Protein AF-A0A2N5ZQJ2-F1 (afdb_monomer_lite)

pLDDT: mean 84.31, std 10.43, range [55.31, 95.5]

Secondary structure (DSSP, 8-state):
----EEEEE--SSTTPPPEEEEESSHHHHHHHSSTTSEETTEE-S-EEEE-HHHHHHTT-TTHHHHHHHHHTTS-SEEEE-

Foldseek 3Di:
DQDKKKKWFDAPDPPDDIKMKIFSDLVQVCVCADNNAHDDNGGGPDMDIDDPVVVVVVVWPCSVVQVVCRVVVVGGMDIID

Radius of gyration: 11.81 Å; chains: 1; bounding box: 27×20×34 Å

Sequence (81 aa):
MKKVVFVRFVAKNYGDKDIYFAGDSLQSIMNDTKDGKSFGLYEFSSFTEVSEEEV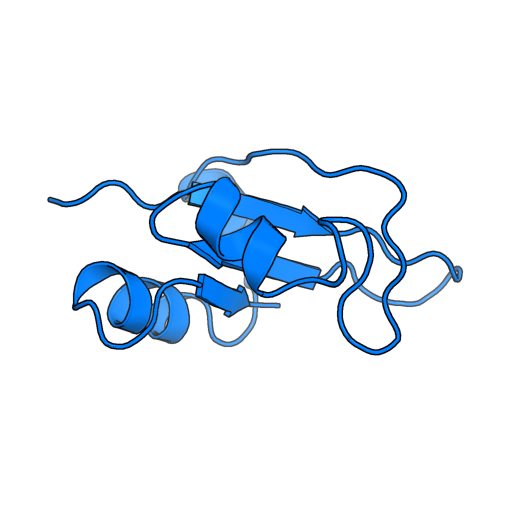RALRLEYFEKGLYAVRNNNCRSYLIG

Structure (mmCIF, N/CA/C/O backbone):
data_AF-A0A2N5ZQJ2-F1
#
_entry.id   AF-A0A2N5ZQJ2-F1
#
loop_
_atom_site.group_PDB
_atom_site.id
_atom_site.type_symbol
_atom_site.label_atom_id
_atom_site.label_alt_id
_atom_site.label_comp_id
_atom_site.label_asym_id
_atom_site.label_entity_id
_atom_site.label_seq_id
_atom_site.pdbx_PDB_ins_code
_atom_site.Cartn_x
_atom_site.Cartn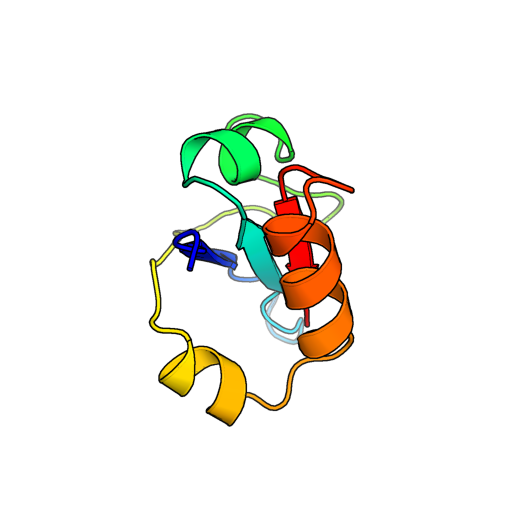_y
_atom_site.Cartn_z
_atom_site.occupancy
_atom_site.B_iso_or_equiv
_atom_site.auth_seq_id
_atom_site.auth_comp_id
_atom_site.auth_asym_id
_atom_site.auth_atom_id
_atom_site.pdbx_PDB_model_num
ATOM 1 N N . MET A 1 1 ? -14.178 1.763 14.199 1.00 62.62 1 MET A N 1
ATOM 2 C CA . MET A 1 1 ? -13.187 1.037 13.369 1.00 62.62 1 MET A CA 1
ATOM 3 C C . MET A 1 1 ? -11.971 1.927 13.151 1.00 62.62 1 MET A C 1
ATOM 5 O O . MET A 1 1 ? -12.157 3.126 12.978 1.00 62.62 1 MET A O 1
ATOM 9 N N . LYS A 1 2 ? -10.752 1.371 13.199 1.00 76.75 2 LYS A N 1
ATOM 10 C CA . LYS A 1 2 ? -9.509 2.106 12.893 1.00 76.75 2 LYS A CA 1
ATOM 11 C C . LYS A 1 2 ? -9.496 2.488 11.405 1.00 76.75 2 LYS A C 1
ATOM 13 O O . LYS A 1 2 ? -9.945 1.695 10.578 1.00 76.75 2 LYS A O 1
ATOM 18 N N . LYS A 1 3 ? -9.007 3.687 11.081 1.00 84.88 3 LYS A N 1
ATOM 19 C CA . LYS A 1 3 ? -8.816 4.126 9.691 1.00 84.88 3 LYS A CA 1
ATOM 20 C C . LYS A 1 3 ? -7.623 3.389 9.069 1.00 84.88 3 LYS A C 1
ATOM 22 O O . LYS A 1 3 ? -6.652 3.112 9.769 1.00 84.88 3 LYS A O 1
ATOM 27 N N . VAL A 1 4 ? -7.725 3.072 7.782 1.00 91.62 4 VAL A N 1
ATOM 28 C CA . VAL A 1 4 ? -6.656 2.482 6.963 1.00 91.62 4 VAL A CA 1
ATOM 29 C C . VAL A 1 4 ? -6.419 3.421 5.784 1.00 91.62 4 VAL A C 1
ATOM 31 O O . VAL A 1 4 ? -7.380 3.966 5.246 1.00 91.62 4 VAL A O 1
ATOM 34 N N . VAL A 1 5 ? -5.156 3.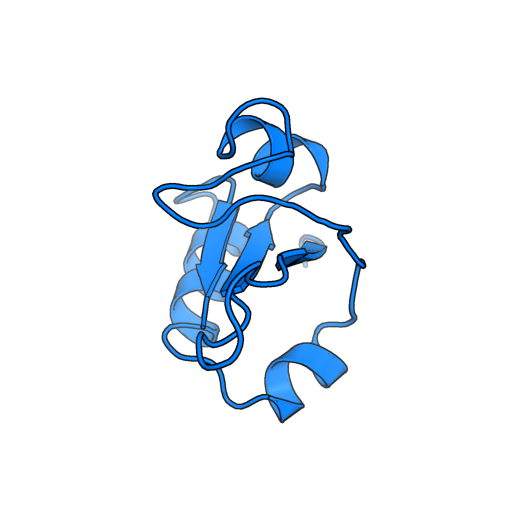636 5.430 1.00 92.69 5 VAL A N 1
ATOM 35 C CA . VAL A 1 5 ? -4.719 4.453 4.293 1.00 92.69 5 VAL A CA 1
ATOM 36 C C . VAL A 1 5 ? -4.259 3.524 3.179 1.00 92.69 5 VAL A C 1
ATOM 38 O O . VAL A 1 5 ? -3.608 2.515 3.457 1.00 92.69 5 VAL A O 1
ATOM 41 N N . PHE A 1 6 ? -4.572 3.873 1.934 1.00 92.38 6 PHE A N 1
ATOM 42 C CA . PHE A 1 6 ? -4.087 3.159 0.762 1.00 92.38 6 PHE A CA 1
ATOM 43 C C . PHE A 1 6 ? -3.233 4.063 -0.104 1.00 92.38 6 PHE A C 1
ATOM 45 O O . PHE A 1 6 ? -3.611 5.202 -0.354 1.00 92.38 6 PHE A O 1
ATOM 52 N N . VAL A 1 7 ? -2.100 3.548 -0.572 1.00 90.38 7 VAL A N 1
ATOM 53 C CA . VAL A 1 7 ? -1.121 4.318 -1.344 1.00 90.38 7 VAL A CA 1
ATOM 54 C C . VAL A 1 7 ? -0.709 3.513 -2.568 1.00 90.38 7 VAL A C 1
ATOM 56 O O . VAL A 1 7 ? -0.284 2.367 -2.440 1.00 90.38 7 VAL A O 1
ATOM 59 N N . ARG A 1 8 ? -0.832 4.110 -3.755 1.00 88.56 8 ARG A N 1
ATOM 60 C CA . ARG A 1 8 ? -0.354 3.534 -5.024 1.00 88.56 8 ARG A CA 1
ATOM 61 C C . ARG A 1 8 ? 1.106 3.907 -5.270 1.00 88.56 8 ARG A C 1
ATOM 63 O O . ARG A 1 8 ? 1.463 5.070 -5.107 1.00 88.56 8 ARG A O 1
ATOM 70 N N . PHE A 1 9 ? 1.905 2.957 -5.743 1.00 85.38 9 PHE A N 1
ATOM 71 C CA . PHE A 1 9 ? 3.238 3.169 -6.304 1.00 85.38 9 PHE A CA 1
ATOM 72 C C . PHE A 1 9 ? 3.233 2.724 -7.769 1.00 85.38 9 PHE A C 1
ATOM 74 O O . PHE A 1 9 ? 2.790 1.623 -8.096 1.00 85.38 9 PHE A O 1
ATOM 81 N N . VAL A 1 10 ? 3.724 3.593 -8.651 1.00 79.00 10 VAL A N 1
ATOM 82 C CA . VAL A 1 10 ? 3.719 3.368 -10.104 1.00 79.00 10 VAL A CA 1
ATOM 83 C C . VAL A 1 10 ? 5.037 2.748 -10.553 1.00 79.00 10 VAL A C 1
ATOM 85 O O . VAL A 1 10 ? 6.100 3.204 -10.131 1.00 79.00 10 VAL A O 1
ATOM 88 N N . ALA A 1 11 ? 4.982 1.745 -11.429 1.00 73.12 11 ALA A N 1
ATOM 89 C CA . ALA A 1 11 ? 6.182 1.139 -11.997 1.00 73.12 11 ALA A CA 1
ATOM 90 C C . ALA A 1 11 ? 6.847 2.046 -13.054 1.00 73.12 11 ALA A C 1
ATOM 92 O O . ALA A 1 11 ? 6.179 2.723 -13.835 1.00 73.12 11 ALA A O 1
ATOM 93 N N . LYS A 1 12 ? 8.187 2.064 -13.098 1.00 68.56 12 LYS A N 1
ATOM 94 C CA . LYS A 1 12 ? 8.961 2.901 -14.038 1.00 68.56 12 LYS A CA 1
ATOM 95 C C . LYS A 1 12 ? 9.074 2.312 -15.449 1.00 68.56 12 LYS A C 1
ATOM 97 O O . LYS A 1 12 ? 9.270 3.064 -16.402 1.00 68.56 12 LYS A O 1
ATOM 102 N N . ASN A 1 13 ? 8.981 0.989 -15.581 1.00 65.81 13 ASN A N 1
ATOM 103 C CA . ASN A 1 13 ? 9.108 0.291 -16.856 1.00 65.81 13 ASN A CA 1
ATOM 104 C C . ASN A 1 13 ? 7.725 0.015 -17.452 1.00 65.81 13 ASN A C 1
ATOM 106 O O . ASN A 1 13 ? 6.837 -0.500 -16.775 1.00 65.81 13 ASN A O 1
ATOM 110 N N . TYR A 1 14 ? 7.554 0.333 -18.737 1.00 55.31 14 TYR A N 1
ATOM 111 C CA . TYR A 1 14 ? 6.346 -0.012 -19.487 1.00 55.31 14 TYR A CA 1
ATOM 112 C C . TYR A 1 14 ? 6.137 -1.535 -19.466 1.00 55.31 14 TYR A C 1
ATOM 114 O O . TYR A 1 14 ? 6.908 -2.268 -20.082 1.00 55.31 14 TYR A O 1
ATOM 122 N N . GLY A 1 15 ? 5.092 -1.997 -18.772 1.00 62.53 15 GLY A N 1
ATOM 123 C CA . GLY A 1 15 ? 4.695 -3.410 -18.704 1.00 62.53 15 GLY A CA 1
ATOM 124 C C . GLY A 1 15 ? 4.548 -3.972 -17.289 1.00 62.53 15 GLY A C 1
ATOM 125 O O . GLY A 1 15 ? 3.834 -4.959 -17.115 1.00 62.53 15 GLY A O 1
ATOM 126 N N . ASP A 1 16 ? 5.149 -3.330 -16.286 1.00 69.06 16 ASP A N 1
ATOM 127 C CA . ASP A 1 16 ? 5.002 -3.738 -14.889 1.00 69.06 16 ASP A CA 1
ATOM 128 C C . ASP A 1 16 ? 3.707 -3.176 -14.288 1.00 69.06 16 ASP A C 1
ATOM 130 O O . ASP A 1 16 ? 3.292 -2.051 -14.583 1.00 69.06 16 ASP A O 1
ATOM 134 N N . LYS A 1 17 ? 3.041 -3.981 -13.456 1.00 75.25 17 LYS A N 1
ATOM 135 C CA . LYS A 1 17 ? 1.825 -3.563 -12.752 1.00 75.25 17 LYS A CA 1
ATOM 136 C C . LYS A 1 17 ? 2.182 -2.598 -11.624 1.00 75.25 17 LYS A C 1
ATOM 138 O O . LYS A 1 17 ? 3.210 -2.755 -10.966 1.00 75.25 17 LYS A O 1
ATOM 143 N N . ASP A 1 18 ? 1.301 -1.633 -11.381 1.00 82.44 18 ASP A N 1
ATOM 144 C CA . ASP A 1 18 ? 1.378 -0.816 -10.174 1.00 82.44 18 ASP A CA 1
ATOM 145 C C . ASP A 1 18 ? 1.241 -1.690 -8.933 1.00 82.44 18 ASP A C 1
ATOM 147 O O . ASP A 1 18 ? 0.476 -2.658 -8.925 1.00 82.44 18 ASP A O 1
ATOM 151 N N . ILE A 1 19 ? 1.936 -1.296 -7.873 1.00 86.62 19 ILE A N 1
ATOM 152 C CA . ILE A 1 19 ? 1.808 -1.926 -6.563 1.00 86.62 19 ILE A CA 1
ATOM 153 C C . ILE A 1 19 ? 1.096 -0.971 -5.616 1.00 86.62 19 ILE A C 1
ATOM 155 O O . ILE A 1 19 ? 1.171 0.254 -5.753 1.00 86.62 19 ILE A O 1
ATOM 159 N N . TYR A 1 20 ? 0.409 -1.524 -4.631 1.00 90.88 20 TYR A N 1
ATOM 160 C CA . TYR A 1 20 ? -0.342 -0.743 -3.666 1.00 90.88 20 TYR A CA 1
ATOM 161 C C . TYR A 1 20 ? 0.051 -1.159 -2.255 1.00 90.88 20 TYR A C 1
ATOM 163 O O . TYR A 1 20 ? 0.510 -2.268 -1.999 1.00 90.88 20 TYR A O 1
ATOM 171 N N . PHE A 1 21 ? -0.146 -0.259 -1.307 1.00 92.81 21 PHE A N 1
ATOM 172 C CA . PHE A 1 21 ? -0.005 -0.554 0.109 1.00 92.81 21 PHE A CA 1
ATOM 173 C C . PHE A 1 21 ? -1.297 -0.219 0.828 1.00 92.81 21 PHE A C 1
ATOM 175 O O . PHE A 1 21 ? -1.921 0.797 0.533 1.00 92.81 21 PHE A O 1
ATOM 182 N N . ALA A 1 22 ? -1.659 -1.047 1.803 1.00 94.25 22 ALA A N 1
ATOM 183 C CA . ALA A 1 22 ? -2.559 -0.674 2.884 1.00 94.25 22 ALA A CA 1
ATOM 184 C C . ALA A 1 22 ? -1.716 -0.373 4.129 1.00 94.25 22 ALA A C 1
ATOM 186 O O . ALA A 1 22 ? -0.772 -1.106 4.417 1.00 94.25 22 ALA A O 1
ATOM 187 N N . GLY A 1 23 ? -2.045 0.662 4.898 1.00 94.12 23 GLY A N 1
ATOM 188 C CA . GLY A 1 23 ? -1.284 1.020 6.097 1.00 94.12 23 GLY A CA 1
ATOM 189 C C . GLY A 1 23 ? -2.087 1.759 7.157 1.00 94.12 23 GLY A C 1
ATOM 190 O O . GLY A 1 23 ? -3.175 2.270 6.902 1.00 94.12 23 GLY A O 1
ATOM 191 N N . ASP A 1 24 ? -1.559 1.794 8.380 1.00 93.69 24 ASP A N 1
ATOM 192 C CA . ASP A 1 24 ? -2.186 2.518 9.495 1.00 93.69 24 ASP A CA 1
ATOM 193 C C . ASP A 1 24 ? -2.068 4.049 9.364 1.00 93.69 24 ASP A C 1
ATOM 195 O O . ASP A 1 24 ? -2.813 4.788 10.008 1.00 93.69 24 ASP A O 1
ATOM 199 N N . SER A 1 25 ? -1.131 4.510 8.534 1.00 91.88 25 SER A N 1
ATOM 200 C CA . SER A 1 25 ? -0.822 5.903 8.235 1.00 91.88 25 SER A CA 1
ATOM 201 C C . SER A 1 25 ? 0.045 5.974 6.974 1.00 91.88 25 SER A C 1
ATOM 203 O O . SER A 1 25 ? 0.752 5.014 6.653 1.00 91.88 25 SER A O 1
ATOM 205 N N . LEU A 1 26 ? 0.048 7.130 6.300 1.00 88.50 26 LEU A N 1
ATOM 206 C CA . LEU A 1 26 ? 0.982 7.395 5.201 1.00 88.50 26 LEU A CA 1
ATOM 207 C C . LEU A 1 26 ? 2.433 7.192 5.662 1.00 88.50 26 LEU A C 1
ATOM 209 O O . LEU A 1 26 ? 3.196 6.499 5.002 1.00 88.50 26 LEU A O 1
ATOM 213 N N . GLN A 1 27 ? 2.801 7.720 6.835 1.00 89.19 27 GLN A N 1
ATOM 214 C CA . GLN A 1 27 ? 4.169 7.623 7.354 1.00 89.19 27 GLN A CA 1
ATOM 215 C C . GLN A 1 27 ? 4.638 6.176 7.553 1.00 89.19 27 GLN A C 1
ATOM 217 O O . GLN A 1 27 ? 5.792 5.877 7.262 1.00 89.19 27 GLN A O 1
ATOM 222 N N . SER A 1 28 ? 3.773 5.273 8.023 1.00 91.31 28 SER A N 1
ATOM 223 C CA . SER A 1 28 ? 4.131 3.855 8.163 1.00 91.31 28 SER A CA 1
ATOM 224 C C . SER A 1 28 ? 4.442 3.208 6.818 1.00 91.31 28 SER A C 1
ATOM 226 O O . SER A 1 28 ? 5.445 2.514 6.706 1.00 91.31 28 SER A O 1
ATOM 228 N N . ILE A 1 29 ? 3.637 3.490 5.788 1.00 90.75 29 ILE A N 1
ATOM 229 C CA . ILE A 1 29 ? 3.905 3.014 4.423 1.00 90.75 29 ILE A CA 1
ATOM 230 C C . ILE A 1 29 ? 5.238 3.584 3.930 1.00 90.75 29 ILE A C 1
ATOM 232 O O . ILE A 1 29 ? 6.078 2.849 3.424 1.00 90.75 29 ILE A O 1
ATOM 236 N N . MET A 1 30 ? 5.471 4.883 4.136 1.00 86.62 30 MET A N 1
ATOM 237 C CA . MET A 1 30 ? 6.710 5.534 3.709 1.00 86.62 30 MET A CA 1
ATOM 238 C C . MET A 1 30 ? 7.941 4.965 4.423 1.00 86.62 30 MET A C 1
ATOM 240 O O . MET A 1 30 ? 8.965 4.807 3.771 1.00 86.62 30 MET A O 1
ATOM 244 N N . ASN A 1 31 ? 7.842 4.614 5.709 1.00 87.56 31 ASN A N 1
ATOM 245 C CA . ASN A 1 31 ? 8.923 3.984 6.477 1.00 87.56 31 ASN A CA 1
ATOM 246 C C . ASN A 1 31 ? 9.243 2.558 6.007 1.00 87.56 31 ASN A C 1
ATOM 248 O O . ASN A 1 31 ? 10.392 2.136 6.098 1.00 87.56 31 ASN A O 1
ATOM 252 N N . ASP A 1 32 ? 8.237 1.825 5.521 1.00 83.81 32 ASP A N 1
ATOM 253 C CA . ASP A 1 32 ? 8.413 0.480 4.961 1.00 83.81 32 ASP A CA 1
ATOM 254 C C . ASP A 1 32 ? 8.964 0.521 3.521 1.00 83.81 32 ASP A C 1
ATOM 256 O O . ASP A 1 32 ? 9.364 -0.500 2.961 1.00 83.81 32 ASP A O 1
ATOM 260 N N . THR A 1 33 ? 9.050 1.716 2.932 1.00 79.81 33 THR A N 1
ATOM 261 C CA . THR A 1 33 ? 9.738 1.984 1.666 1.00 79.81 33 THR A CA 1
ATOM 262 C C . THR A 1 33 ? 11.052 2.732 1.916 1.00 79.81 33 THR A C 1
ATOM 264 O O . THR A 1 33 ? 11.242 3.388 2.937 1.00 79.81 33 THR A O 1
ATOM 267 N N . LYS A 1 34 ? 12.000 2.676 0.981 1.00 71.12 34 LYS A N 1
ATOM 268 C CA . LYS A 1 34 ? 13.240 3.454 1.069 1.00 71.12 34 LYS A CA 1
ATOM 269 C C . LYS A 1 34 ? 12.927 4.927 0.782 1.00 71.12 34 LYS A C 1
ATOM 271 O O . LYS A 1 34 ? 12.752 5.318 -0.375 1.00 71.12 34 LYS A O 1
ATOM 276 N N . ASP A 1 35 ? 12.802 5.706 1.854 1.00 68.88 35 ASP A N 1
ATOM 277 C CA . ASP A 1 35 ? 12.527 7.152 1.876 1.00 68.88 35 ASP A CA 1
ATOM 278 C C . ASP A 1 35 ? 11.193 7.570 1.237 1.00 68.88 35 ASP A C 1
ATOM 280 O O . ASP A 1 35 ? 11.074 8.675 0.701 1.00 68.88 35 ASP A O 1
ATOM 284 N N . GLY A 1 36 ? 10.189 6.687 1.229 1.00 67.06 36 GLY A N 1
ATOM 285 C CA . GLY A 1 36 ? 8.936 6.963 0.524 1.00 67.06 36 GLY A CA 1
ATOM 286 C C . GLY A 1 36 ? 9.015 6.832 -0.994 1.00 67.06 36 GLY A C 1
ATOM 287 O O . GLY A 1 36 ? 8.081 7.216 -1.695 1.00 67.06 36 GLY A O 1
ATOM 288 N N . LYS A 1 37 ? 10.164 6.375 -1.509 1.00 68.75 37 LYS A N 1
ATOM 289 C CA . LYS A 1 37 ? 10.537 6.506 -2.920 1.00 68.75 37 LYS A CA 1
ATOM 290 C C . LYS A 1 37 ? 10.893 5.198 -3.614 1.00 68.75 37 LYS A C 1
ATOM 292 O O . LYS A 1 37 ? 11.139 5.191 -4.815 1.00 68.75 37 LYS A O 1
ATOM 297 N N . SER A 1 38 ? 10.979 4.084 -2.909 1.00 73.31 38 SER A N 1
ATOM 298 C CA . SER A 1 38 ? 11.149 2.794 -3.581 1.00 73.31 38 SER A CA 1
ATOM 299 C C . SER A 1 38 ? 10.818 1.641 -2.659 1.00 73.31 38 SER A C 1
ATOM 301 O O . SER A 1 38 ? 11.061 1.709 -1.457 1.00 73.31 38 SER A O 1
ATOM 303 N N . PHE A 1 39 ? 10.293 0.567 -3.229 1.00 76.12 39 PHE A N 1
ATOM 304 C CA . PHE A 1 39 ? 10.069 -0.685 -2.527 1.00 76.12 39 PHE A CA 1
ATOM 305 C C . PHE A 1 39 ? 10.576 -1.835 -3.398 1.00 76.12 39 PHE A C 1
ATOM 307 O O . PHE A 1 39 ? 10.046 -2.084 -4.478 1.00 76.12 39 PHE A O 1
ATOM 314 N N . GLY A 1 40 ? 11.630 -2.527 -2.960 1.00 75.81 40 GLY A N 1
ATOM 315 C CA . GLY A 1 40 ? 12.282 -3.557 -3.775 1.00 75.81 40 GLY A CA 1
ATOM 316 C C . GLY A 1 40 ? 12.808 -2.998 -5.104 1.00 75.81 40 GLY A C 1
ATOM 317 O O . GLY A 1 40 ? 13.641 -2.096 -5.106 1.00 75.81 40 GLY A O 1
ATOM 318 N N . LEU A 1 41 ? 12.321 -3.545 -6.224 1.00 68.31 41 LEU A N 1
ATOM 319 C CA . LEU A 1 41 ? 12.664 -3.112 -7.589 1.00 68.31 41 LEU A CA 1
ATOM 320 C C . LEU A 1 41 ? 11.757 -1.985 -8.122 1.00 68.31 41 LEU A C 1
ATOM 322 O O . LEU A 1 41 ? 11.988 -1.481 -9.219 1.00 68.31 41 LEU A O 1
ATOM 326 N N . TYR A 1 42 ? 10.730 -1.589 -7.367 1.00 73.31 42 TYR A N 1
ATOM 327 C CA . TYR A 1 42 ? 9.783 -0.556 -7.769 1.00 73.31 42 TYR A CA 1
ATOM 328 C C . TYR A 1 42 ? 10.290 0.805 -7.297 1.00 73.31 42 TYR A C 1
ATOM 330 O O . TYR A 1 42 ? 10.382 1.066 -6.096 1.00 73.31 42 TYR A O 1
ATOM 338 N N . GLU A 1 43 ? 10.626 1.677 -8.244 1.00 68.75 43 GLU A N 1
ATOM 339 C CA . GLU A 1 43 ? 10.973 3.067 -7.965 1.00 68.75 43 GLU A CA 1
ATOM 340 C C . GLU A 1 43 ? 9.747 3.963 -8.089 1.00 68.75 43 GLU A C 1
ATOM 342 O O . GLU A 1 43 ? 9.014 3.940 -9.073 1.00 68.75 43 GLU A O 1
ATOM 347 N N . PHE A 1 44 ? 9.566 4.800 -7.085 1.00 62.03 44 PHE A N 1
ATOM 348 C CA . PHE A 1 44 ? 8.507 5.780 -6.992 1.00 62.03 44 PHE A CA 1
ATOM 349 C C . PHE A 1 44 ? 8.649 6.882 -8.041 1.00 62.03 44 PHE A C 1
ATOM 351 O O . PHE A 1 44 ? 9.677 7.560 -8.111 1.00 62.03 44 PHE A O 1
ATOM 358 N N . SER A 1 45 ? 7.582 7.123 -8.802 1.00 62.78 45 SER A N 1
ATOM 359 C CA . SER A 1 45 ? 7.410 8.370 -9.557 1.00 62.78 45 SER A CA 1
ATOM 360 C C . SER A 1 45 ? 6.523 9.363 -8.797 1.00 62.78 45 SER A C 1
ATOM 362 O O . SER A 1 45 ? 6.853 10.540 -8.682 1.00 62.78 45 SER A O 1
ATOM 364 N N . SER A 1 46 ? 5.410 8.874 -8.251 1.00 69.31 46 SER A N 1
ATOM 365 C CA . SER A 1 46 ? 4.409 9.612 -7.483 1.00 69.31 46 SER A CA 1
ATOM 366 C C . SER A 1 46 ? 3.561 8.618 -6.680 1.00 69.31 46 SER A C 1
ATOM 368 O O . SER A 1 46 ? 3.445 7.455 -7.079 1.00 69.31 46 SER A O 1
ATOM 370 N N . PHE A 1 47 ? 2.985 9.057 -5.554 1.00 79.81 47 PHE A N 1
ATOM 371 C CA . PHE A 1 47 ? 1.945 8.311 -4.846 1.00 79.81 47 PHE A CA 1
ATOM 372 C C . PHE A 1 47 ? 0.648 9.085 -4.928 1.00 79.81 47 PHE A C 1
ATOM 374 O O . PHE A 1 47 ? 0.614 10.309 -5.061 1.00 79.81 47 PHE A O 1
ATOM 381 N N . THR A 1 48 ? -0.438 8.348 -4.796 1.00 83.50 48 THR A N 1
ATOM 382 C CA . THR A 1 48 ? -1.760 8.912 -4.590 1.00 83.50 48 THR A CA 1
ATOM 383 C C . THR A 1 48 ? -2.423 8.121 -3.482 1.00 83.50 48 THR A C 1
ATOM 385 O O . THR A 1 48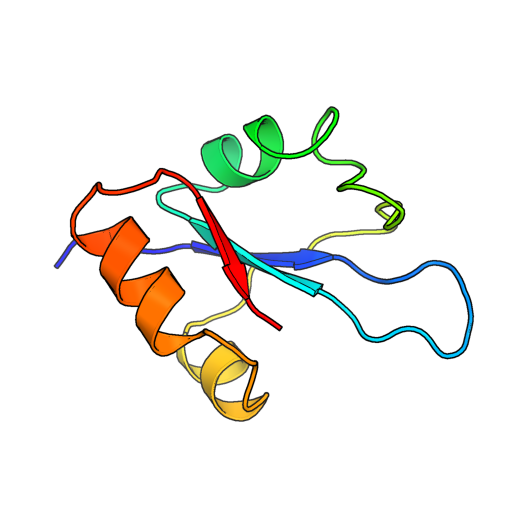 ? -2.337 6.888 -3.466 1.00 83.50 48 THR A O 1
ATOM 388 N N . GLU A 1 49 ? -3.038 8.839 -2.548 1.00 88.25 49 GLU A N 1
ATOM 389 C CA . GLU A 1 49 ? -3.941 8.231 -1.582 1.00 88.25 49 GLU A CA 1
ATOM 390 C C . GLU A 1 49 ? -5.277 7.961 -2.266 1.00 88.25 49 GLU A C 1
ATOM 392 O O . GLU A 1 49 ? -5.831 8.841 -2.923 1.00 88.25 49 GLU A O 1
ATOM 397 N N . VAL A 1 50 ? -5.774 6.738 -2.133 1.00 89.31 50 VAL A N 1
ATOM 398 C CA . VAL A 1 50 ? -7.034 6.293 -2.743 1.00 89.31 50 VAL A CA 1
ATOM 399 C C . VAL A 1 50 ? -7.972 5.744 -1.672 1.00 89.31 50 VAL A C 1
ATOM 401 O O . VAL A 1 50 ? -7.537 5.323 -0.597 1.00 89.31 50 VAL A O 1
ATOM 404 N N . SER A 1 51 ? -9.273 5.769 -1.948 1.00 89.81 51 SER A N 1
ATOM 405 C CA . SER A 1 51 ? -10.298 5.217 -1.056 1.00 89.81 51 SER A CA 1
ATOM 406 C C . SER A 1 51 ? -10.293 3.683 -1.039 1.00 89.81 51 SER A C 1
ATOM 408 O O . SER A 1 51 ? -9.781 3.029 -1.949 1.00 89.81 51 SER A O 1
ATOM 410 N N . GLU A 1 52 ? -10.896 3.085 -0.006 1.00 89.19 52 GLU A N 1
ATOM 411 C CA . GLU A 1 52 ? -11.042 1.625 0.076 1.00 89.19 52 GLU A CA 1
ATOM 412 C C . GLU A 1 52 ? -11.854 1.082 -1.108 1.00 89.19 52 GLU A C 1
ATOM 414 O O . GLU A 1 52 ? -11.539 0.025 -1.656 1.00 89.19 52 GLU A O 1
ATOM 419 N N . GLU A 1 53 ? -12.886 1.816 -1.519 1.00 90.31 53 GLU A N 1
ATOM 420 C CA . GLU A 1 53 ? -13.778 1.475 -2.621 1.00 90.31 53 GLU A CA 1
ATOM 421 C C . GLU A 1 53 ? -13.038 1.454 -3.963 1.00 90.31 53 GLU A C 1
ATO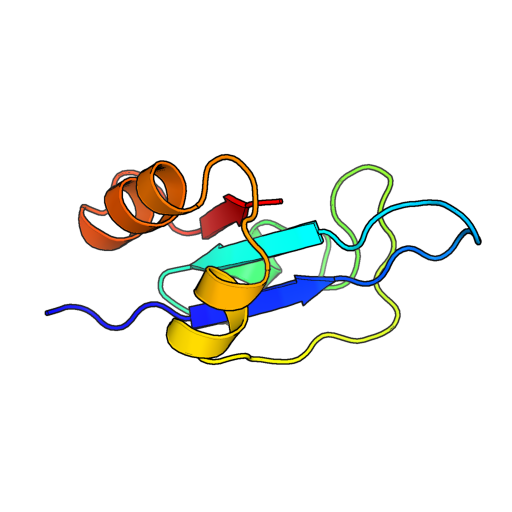M 423 O O . GLU A 1 53 ? -13.192 0.505 -4.737 1.00 90.31 53 GLU A O 1
ATOM 428 N N . GLU A 1 54 ? -12.193 2.457 -4.218 1.00 90.56 54 GLU A N 1
ATOM 429 C CA . GLU A 1 54 ? -11.354 2.512 -5.418 1.00 90.56 54 GLU A CA 1
ATOM 430 C C . GLU A 1 54 ? -10.386 1.330 -5.471 1.00 90.56 54 GLU A C 1
ATOM 432 O O . GLU A 1 54 ? -10.272 0.677 -6.506 1.00 90.56 54 GLU A O 1
ATOM 437 N N . VAL A 1 55 ? -9.741 0.989 -4.351 1.00 89.06 55 VAL A N 1
ATOM 438 C CA . VAL A 1 55 ? -8.808 -0.147 -4.300 1.00 89.06 55 VAL A CA 1
ATOM 439 C C . VAL A 1 55 ? -9.532 -1.484 -4.473 1.00 89.06 55 VAL A C 1
ATOM 441 O O . VAL A 1 55 ? -9.044 -2.359 -5.191 1.00 89.06 55 VAL A O 1
ATOM 444 N N . ARG A 1 56 ? -10.726 -1.651 -3.886 1.00 90.25 56 ARG A N 1
ATOM 445 C CA . ARG A 1 56 ? -11.562 -2.855 -4.070 1.00 90.25 56 ARG A CA 1
ATOM 446 C C . ARG A 1 56 ? -11.916 -3.093 -5.537 1.00 90.25 56 ARG A C 1
ATOM 448 O O . ARG A 1 56 ? -11.935 -4.243 -5.979 1.00 90.25 56 ARG A O 1
ATOM 455 N N . ALA A 1 57 ? -12.163 -2.028 -6.299 1.00 92.25 57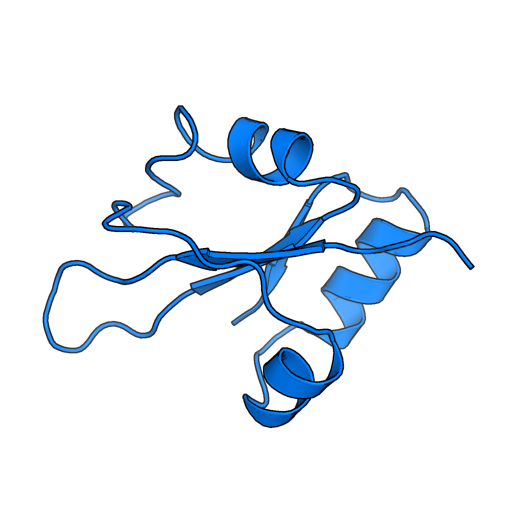 ALA A N 1
ATOM 456 C CA . ALA A 1 57 ? -12.486 -2.127 -7.721 1.00 92.25 57 ALA A CA 1
ATOM 457 C C . ALA A 1 57 ? -11.325 -2.688 -8.565 1.00 92.25 57 ALA A C 1
ATOM 459 O O . ALA A 1 57 ? -11.571 -3.318 -9.595 1.00 92.25 57 ALA A O 1
ATOM 460 N N . LEU A 1 58 ? -10.078 -2.529 -8.106 1.00 89.12 58 LEU A N 1
ATOM 461 C CA . LEU A 1 58 ? -8.873 -3.004 -8.794 1.00 89.12 58 LEU A CA 1
ATOM 462 C C . LEU A 1 58 ? -8.638 -4.518 -8.664 1.00 89.12 58 LEU A C 1
ATOM 464 O O . LEU A 1 58 ? -7.798 -5.058 -9.378 1.00 89.12 58 LEU A O 1
ATOM 468 N N . ARG A 1 59 ? -9.378 -5.215 -7.784 1.00 89.75 59 ARG A N 1
ATOM 469 C CA . ARG A 1 59 ? -9.266 -6.673 -7.551 1.00 89.75 59 ARG A CA 1
ATOM 470 C C . ARG A 1 59 ? -7.827 -7.137 -7.260 1.00 89.75 59 ARG A C 1
ATOM 472 O O . ARG A 1 59 ? -7.383 -8.158 -7.781 1.00 89.75 59 ARG A O 1
ATOM 479 N N . LEU A 1 60 ? -7.119 -6.375 -6.429 1.00 89.81 60 LEU A N 1
ATOM 480 C CA . LEU A 1 60 ? -5.722 -6.621 -6.067 1.00 89.81 60 LEU A CA 1
ATOM 481 C C . LEU A 1 60 ? -5.533 -7.913 -5.265 1.00 89.81 60 LEU A C 1
ATOM 483 O O . LEU A 1 60 ? -6.370 -8.279 -4.430 1.00 89.81 60 LEU A O 1
ATOM 487 N N . GLU A 1 61 ? -4.390 -8.568 -5.461 1.00 92.06 61 GLU A N 1
ATOM 488 C CA . GLU A 1 61 ? -4.011 -9.717 -4.647 1.00 92.06 61 GLU A CA 1
ATOM 489 C C . GLU A 1 61 ? -3.767 -9.309 -3.188 1.00 92.06 61 GLU A C 1
ATOM 491 O O . GLU A 1 61 ? -3.370 -8.186 -2.875 1.00 92.06 61 GLU A O 1
ATOM 496 N N . TYR A 1 62 ? -4.039 -10.241 -2.270 1.00 93.06 62 TYR A N 1
ATOM 497 C CA . TYR A 1 62 ? -3.845 -10.085 -0.822 1.00 93.06 62 TYR A CA 1
ATOM 498 C C . TYR A 1 62 ? -4.605 -8.927 -0.155 1.00 93.06 62 TYR A C 1
ATOM 500 O O . TYR A 1 62 ? -4.434 -8.720 1.044 1.00 93.06 62 TYR A O 1
ATOM 508 N N . PHE A 1 63 ? -5.503 -8.241 -0.866 1.00 93.50 63 PHE A N 1
ATOM 509 C CA . PHE A 1 63 ? -6.214 -7.061 -0.371 1.00 93.50 63 PHE A CA 1
ATOM 510 C C . PHE A 1 63 ? -6.883 -7.263 1.003 1.00 93.50 63 PHE A C 1
ATOM 512 O O . PHE A 1 63 ? -6.571 -6.554 1.960 1.00 93.50 63 PHE A O 1
ATOM 519 N N . GLU A 1 64 ? -7.737 -8.284 1.143 1.00 94.56 64 GLU A N 1
ATOM 520 C CA . GLU A 1 64 ? -8.425 -8.572 2.415 1.00 94.56 64 GLU A CA 1
ATOM 521 C C . GLU A 1 64 ? -7.455 -8.972 3.536 1.00 94.56 64 GLU A C 1
ATOM 523 O O . GLU A 1 64 ? -7.648 -8.608 4.697 1.00 94.56 64 GLU A O 1
ATOM 528 N N . LYS A 1 65 ? -6.380 -9.698 3.198 1.00 95.50 65 LYS A N 1
ATOM 529 C CA . LYS A 1 65 ? -5.354 -10.118 4.165 1.00 95.50 65 LYS A CA 1
ATOM 530 C C . LYS A 1 65 ? -4.567 -8.915 4.680 1.00 95.50 65 LYS A C 1
ATOM 532 O O . LYS A 1 65 ? -4.360 -8.809 5.887 1.00 95.50 65 LYS A O 1
ATOM 537 N N . GLY A 1 66 ? -4.181 -8.004 3.788 1.00 93.88 66 GLY A N 1
ATOM 538 C CA . GLY A 1 66 ? -3.494 -6.766 4.141 1.00 93.88 66 GLY A CA 1
ATOM 539 C C . GLY A 1 66 ? -4.363 -5.864 5.011 1.00 93.88 66 GLY A C 1
ATOM 540 O O . GLY A 1 66 ? -3.929 -5.438 6.081 1.00 93.88 66 GLY A O 1
ATOM 541 N N . LEU A 1 67 ? -5.630 -5.668 4.626 1.00 94.00 67 LEU A N 1
ATOM 542 C CA . LEU A 1 67 ? -6.606 -4.941 5.440 1.00 94.00 67 LEU A CA 1
ATOM 543 C C . LEU A 1 67 ? -6.741 -5.529 6.846 1.00 94.00 67 LEU A C 1
ATOM 545 O O . LEU A 1 67 ? -6.707 -4.797 7.838 1.00 94.00 67 LEU A O 1
ATOM 549 N N . TYR A 1 68 ? -6.897 -6.850 6.934 1.00 95.06 68 TYR A N 1
ATOM 550 C CA . TYR A 1 68 ? -7.003 -7.547 8.206 1.00 95.06 68 TYR A CA 1
ATOM 551 C C . TYR A 1 68 ? -5.740 -7.361 9.057 1.00 95.06 68 TYR A C 1
ATOM 553 O O . TYR A 1 68 ? -5.847 -7.006 10.232 1.00 95.06 68 TYR A O 1
ATOM 561 N N . ALA A 1 69 ? -4.552 -7.553 8.478 1.00 94.50 69 ALA A N 1
ATOM 562 C CA . ALA A 1 69 ? -3.284 -7.437 9.192 1.00 94.50 69 ALA A CA 1
ATOM 563 C C . ALA A 1 69 ? -3.071 -6.027 9.768 1.00 94.50 69 ALA A C 1
ATOM 565 O O . ALA A 1 69 ? -2.744 -5.888 10.949 1.00 94.50 69 ALA A O 1
ATOM 566 N N . VAL A 1 70 ? -3.345 -4.988 8.975 1.00 94.06 70 VAL A N 1
ATOM 567 C CA . VAL A 1 70 ? -3.197 -3.583 9.386 1.00 94.06 70 VAL A CA 1
ATOM 568 C C . VAL A 1 70 ? -4.226 -3.190 10.454 1.00 94.06 70 VAL A C 1
ATOM 570 O O . VAL A 1 70 ? -3.888 -2.526 11.439 1.00 94.06 70 VAL A O 1
ATOM 573 N N . ARG A 1 71 ? -5.491 -3.612 10.311 1.00 93.81 71 ARG A N 1
ATOM 574 C CA . ARG A 1 71 ? -6.562 -3.290 11.279 1.00 93.81 71 ARG A CA 1
ATOM 575 C C . ARG A 1 71 ? -6.339 -3.936 12.644 1.00 93.81 71 ARG A C 1
ATOM 577 O O . ARG A 1 71 ? -6.679 -3.322 13.654 1.00 93.81 71 ARG A O 1
ATOM 584 N N . ASN A 1 72 ? -5.762 -5.137 12.671 1.00 93.69 72 ASN A N 1
ATOM 585 C CA . ASN A 1 72 ? -5.491 -5.887 13.900 1.00 93.69 72 ASN A CA 1
ATOM 586 C C . ASN A 1 72 ? -4.087 -5.631 14.477 1.00 93.69 72 ASN A C 1
ATOM 588 O O . ASN A 1 72 ? -3.702 -6.285 15.438 1.00 93.69 72 ASN A O 1
ATOM 592 N N . ASN A 1 73 ? -3.343 -4.656 13.936 1.00 88.75 73 ASN A N 1
ATOM 593 C CA . ASN A 1 73 ? -1.979 -4.302 14.353 1.00 88.75 73 ASN A CA 1
ATOM 594 C C . ASN A 1 73 ? -0.954 -5.450 14.230 1.00 88.75 73 ASN A C 1
ATOM 596 O O . ASN A 1 73 ? 0.054 -5.444 14.932 1.00 88.75 73 ASN A O 1
ATOM 600 N N . ASN A 1 74 ? -1.174 -6.410 13.327 1.00 91.62 74 ASN A N 1
ATOM 601 C CA . ASN A 1 74 ? -0.185 -7.455 13.033 1.00 91.62 74 ASN A CA 1
ATOM 602 C C . ASN A 1 74 ? 1.013 -6.885 12.252 1.00 91.62 74 ASN A C 1
ATOM 604 O O . ASN A 1 74 ? 2.130 -7.376 12.379 1.00 91.62 74 ASN A O 1
ATOM 608 N N . CYS A 1 75 ? 0.779 -5.844 11.450 1.00 93.31 75 CYS A N 1
ATOM 609 C CA . CYS A 1 75 ? 1.799 -5.039 10.782 1.00 93.31 75 CYS A CA 1
ATOM 610 C C . CYS A 1 75 ? 1.322 -3.581 10.653 1.00 93.31 75 CYS A C 1
ATOM 612 O O . CYS A 1 75 ? 0.144 -3.284 10.876 1.00 93.31 75 CYS A O 1
ATOM 614 N N . ARG A 1 76 ? 2.236 -2.661 10.313 1.00 92.94 76 ARG A N 1
ATOM 615 C CA . ARG A 1 76 ? 1.917 -1.228 10.156 1.00 92.94 76 ARG A CA 1
ATOM 616 C C . ARG A 1 76 ? 1.568 -0.851 8.720 1.00 92.94 76 ARG A C 1
ATOM 618 O O . ARG A 1 76 ? 0.682 -0.021 8.523 1.00 92.94 76 ARG A O 1
ATOM 625 N N . SER A 1 77 ? 2.202 -1.494 7.743 1.00 93.25 77 SER A N 1
ATOM 626 C CA . SER A 1 77 ? 1.764 -1.511 6.351 1.00 93.25 77 SER A CA 1
ATOM 627 C C . SER A 1 77 ? 1.854 -2.915 5.748 1.00 93.25 77 SER A C 1
ATOM 629 O O . SER A 1 77 ? 2.472 -3.817 6.321 1.00 93.25 77 SER A O 1
ATOM 631 N N . TYR A 1 78 ? 1.163 -3.127 4.631 1.00 93.62 78 TYR A N 1
ATOM 632 C CA . TYR A 1 78 ? 1.106 -4.395 3.916 1.00 93.62 78 TYR A CA 1
ATOM 633 C C . TYR A 1 78 ? 1.003 -4.140 2.410 1.00 93.62 78 TYR A C 1
ATOM 635 O O . TYR A 1 78 ? 0.139 -3.375 1.973 1.00 93.62 78 TYR A O 1
ATOM 643 N N . LEU A 1 79 ? 1.857 -4.801 1.627 1.00 92.06 79 LEU A N 1
ATOM 644 C CA . LEU A 1 79 ? 1.821 -4.756 0.167 1.00 92.06 79 LEU A CA 1
ATOM 645 C C . LEU A 1 79 ? 0.599 -5.517 -0.366 1.00 92.06 79 LEU A C 1
ATOM 647 O O . LEU A 1 79 ? 0.393 -6.684 -0.039 1.00 92.06 79 LEU A O 1
ATOM 651 N N . ILE A 1 80 ? -0.192 -4.856 -1.198 1.00 89.94 80 ILE A N 1
ATOM 652 C CA . ILE A 1 80 ? -1.383 -5.388 -1.858 1.00 89.94 80 ILE A CA 1
ATOM 653 C C . ILE A 1 80 ? -1.267 -5.123 -3.367 1.00 89.94 80 ILE A C 1
ATOM 655 O O . ILE A 1 80 ? -0.860 -4.037 -3.777 1.00 89.94 80 ILE A O 1
ATOM 659 N N . GLY A 1 81 ? -1.637 -6.093 -4.201 1.00 81.00 81 GLY A N 1
ATOM 660 C CA . GLY A 1 81 ? -1.469 -5.994 -5.660 1.00 81.00 81 GLY A CA 1
ATOM 661 C C . GLY A 1 81 ? -0.486 -6.988 -6.238 1.00 81.00 81 GLY A C 1
ATOM 662 O O . GLY A 1 81 ? 0.611 -7.145 -5.661 1.00 81.00 81 GLY A O 1
#